Protein AF-A0A923S4C3-F1 (afdb_monomer)

Secondary structure (DSSP, 8-state):
-EEEEHHHHHHHHHHHTT-----SHHHHHTT--SS-HHHHSSHHHHHHHHHHHHHHHTS-TTTPPPP-EEE-TTHHHHHHHHHHHHHHH-HHHHHHHHHHHGGGGGGTT-HHHHHHHHHTT-S--SS----TTPPPPPPHHHHHHTTS----------PPPPP---PPPPPPPP-

Foldseek 3Di:
DDQDDFVLQVLLQCQLLVNHPDPALQSSNVSPPPDDCVPCVDPVNRVVSRVLSVVNVPDDNVPRDGGGHDHCLPVPVVLVVVLVVCVVVPVPVSVVSCLLVVVCVVVPNPVVSVVVCVVVVVDDDSDDDDDPPDDDPDPPVVVVVVPPDDDDDDDDDDDDDDDDDDDDDDDDDDD

Structure (mmCIF, N/CA/C/O backbone):
data_AF-A0A923S4C3-F1
#
_entry.id   AF-A0A923S4C3-F1
#
loop_
_atom_site.group_PDB
_atom_site.id
_atom_site.type_symbol
_atom_site.label_atom_id
_atom_site.label_alt_id
_atom_site.label_comp_id
_atom_site.label_asym_id
_atom_site.label_entity_id
_atom_site.label_seq_id
_atom_site.pdbx_PDB_ins_code
_atom_site.Cartn_x
_atom_site.Cartn_y
_atom_site.Cartn_z
_atom_site.occupancy
_atom_site.B_iso_or_equiv
_atom_site.auth_seq_id
_atom_site.auth_comp_id
_atom_site.auth_asym_id
_atom_site.auth_atom_id
_atom_site.pdbx_PDB_model_num
ATOM 1 N N . MET A 1 1 ? 3.299 -7.458 7.186 1.00 71.56 1 MET A N 1
ATOM 2 C CA . MET A 1 1 ? 3.916 -7.348 5.846 1.00 71.56 1 MET A CA 1
ATOM 3 C C . MET A 1 1 ? 3.452 -8.544 5.034 1.00 71.56 1 MET A C 1
ATOM 5 O O . MET A 1 1 ? 3.414 -9.629 5.599 1.00 71.56 1 MET A O 1
ATOM 9 N N . ILE A 1 2 ? 3.043 -8.334 3.784 1.00 78.25 2 ILE A N 1
ATOM 10 C CA . ILE A 1 2 ? 2.453 -9.350 2.903 1.00 78.25 2 ILE A CA 1
ATOM 11 C C . ILE A 1 2 ? 3.191 -9.420 1.556 1.00 78.25 2 ILE A C 1
ATOM 13 O O . ILE A 1 2 ? 3.798 -8.436 1.127 1.00 78.25 2 ILE A O 1
ATOM 17 N N . ALA A 1 3 ? 3.102 -10.563 0.872 1.00 75.81 3 ALA A N 1
ATOM 18 C CA . ALA A 1 3 ? 3.578 -10.746 -0.503 1.00 75.81 3 ALA A CA 1
ATOM 19 C C . ALA A 1 3 ? 2.570 -10.169 -1.520 1.00 75.81 3 ALA A C 1
ATOM 21 O O . ALA A 1 3 ? 1.991 -10.884 -2.331 1.00 75.81 3 ALA A O 1
ATOM 22 N N . GLY A 1 4 ? 2.293 -8.873 -1.397 1.00 72.88 4 GLY A N 1
ATOM 23 C CA . GLY A 1 4 ? 1.403 -8.127 -2.282 1.00 72.88 4 GLY A CA 1
ATOM 24 C C . GLY A 1 4 ? 2.041 -6.816 -2.716 1.00 72.88 4 GLY A C 1
ATOM 25 O O . GLY A 1 4 ?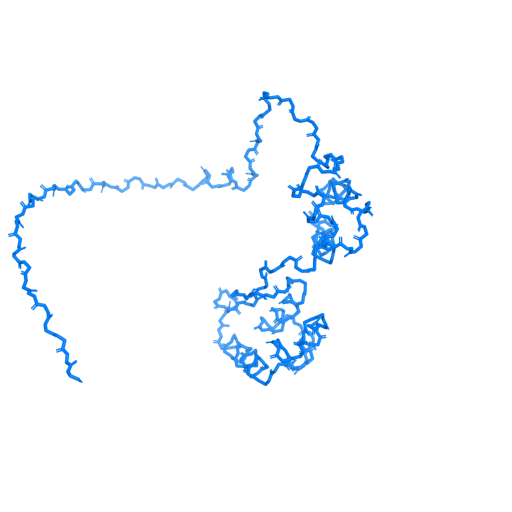 3.039 -6.377 -2.132 1.00 72.88 4 GLY A O 1
ATOM 26 N N . ASP A 1 5 ? 1.463 -6.195 -3.739 1.0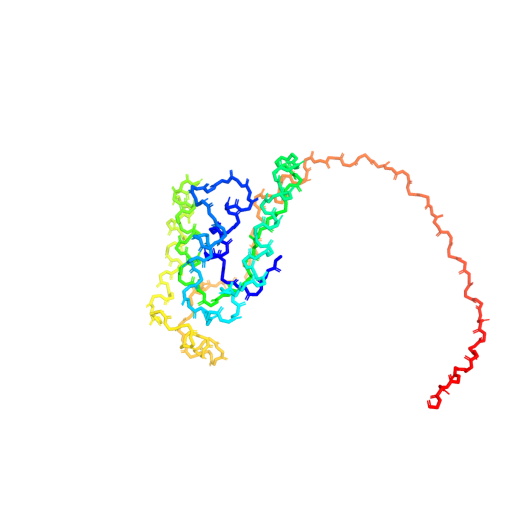0 72.25 5 ASP A N 1
ATOM 27 C CA . ASP A 1 5 ? 1.985 -4.957 -4.300 1.00 72.25 5 ASP A CA 1
ATOM 28 C C . ASP A 1 5 ? 1.888 -3.797 -3.308 1.00 72.25 5 ASP A C 1
ATOM 30 O O . ASP A 1 5 ? 0.873 -3.582 -2.647 1.00 72.25 5 ASP A O 1
ATOM 34 N N . ARG A 1 6 ? 2.974 -3.022 -3.206 1.00 72.94 6 ARG A N 1
ATOM 35 C CA . ARG A 1 6 ? 3.044 -1.843 -2.332 1.00 72.94 6 ARG A CA 1
ATOM 36 C C . ARG A 1 6 ? 1.983 -0.768 -2.630 1.00 72.94 6 ARG A C 1
ATOM 38 O O . ARG A 1 6 ? 1.444 -0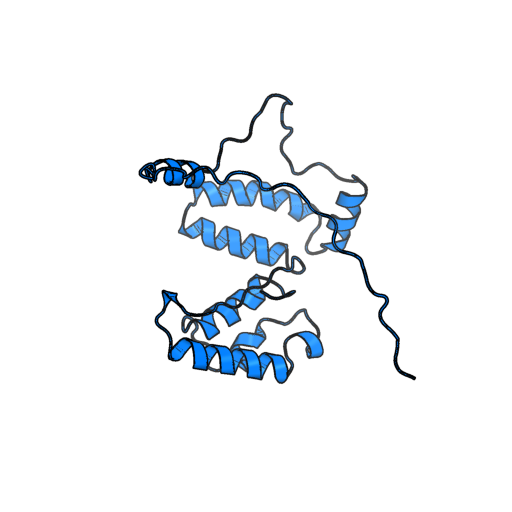.256 -1.652 1.00 72.94 6 ARG A O 1
ATOM 45 N N . PRO A 1 7 ? 1.728 -0.348 -3.892 1.00 72.81 7 PRO A N 1
ATOM 46 C CA . PRO A 1 7 ? 0.724 0.684 -4.165 1.00 72.81 7 PRO A CA 1
ATOM 47 C C . PRO A 1 7 ? -0.688 0.225 -3.806 1.00 72.81 7 PRO A C 1
ATOM 49 O O . PRO A 1 7 ? -1.422 1.020 -3.226 1.00 72.81 7 PRO A O 1
ATOM 52 N N . ASP A 1 8 ? -1.014 -1.044 -4.064 1.00 79.56 8 ASP A N 1
ATOM 53 C CA . ASP A 1 8 ? -2.292 -1.639 -3.677 1.00 79.56 8 ASP A CA 1
ATOM 54 C C . ASP A 1 8 ? -2.396 -1.596 -2.152 1.00 79.56 8 ASP A C 1
ATOM 56 O O . ASP A 1 8 ? -3.160 -0.785 -1.641 1.00 79.56 8 ASP A O 1
ATOM 60 N N . ALA A 1 9 ? -1.464 -2.269 -1.456 1.00 85.94 9 ALA A N 1
ATOM 61 C CA . ALA A 1 9 ? -1.378 -2.353 0.007 1.00 85.94 9 ALA A CA 1
ATOM 62 C C . ALA A 1 9 ? -1.375 -0.996 0.740 1.00 85.94 9 ALA A C 1
ATOM 64 O O . ALA A 1 9 ? -1.650 -0.937 1.940 1.00 85.94 9 ALA A O 1
ATOM 65 N N . LEU A 1 10 ? -0.997 0.099 0.067 1.00 85.19 10 LEU A N 1
ATOM 66 C CA . LEU A 1 10 ? -1.005 1.442 0.644 1.00 85.19 10 LEU A CA 1
ATOM 67 C C . LEU A 1 10 ? -2.431 1.935 0.907 1.00 85.19 10 LEU A C 1
ATOM 69 O O . LEU A 1 10 ? -2.636 2.657 1.888 1.00 85.19 10 LEU A O 1
ATOM 73 N N . ARG A 1 11 ? -3.399 1.571 0.060 1.00 88.50 11 ARG A N 1
ATOM 74 C CA . ARG A 1 11 ? -4.801 1.954 0.246 1.00 88.50 11 ARG A CA 1
ATOM 75 C C . ARG A 1 11 ? -5.382 1.268 1.478 1.00 88.50 11 ARG A C 1
ATOM 77 O O . ARG A 1 11 ? -5.908 1.954 2.355 1.00 88.50 11 ARG A O 1
ATOM 84 N N . GLU A 1 12 ? -5.162 -0.035 1.635 1.00 89.44 12 GLU A N 1
ATOM 85 C CA . GLU A 1 12 ? -5.580 -0.777 2.828 1.00 89.44 12 GLU A CA 1
ATOM 86 C C . GLU A 1 12 ? -4.815 -0.303 4.055 1.00 89.44 12 GLU A C 1
ATOM 88 O O . GLU A 1 12 ? -5.406 -0.171 5.121 1.00 89.44 12 GLU A O 1
ATOM 93 N N . ASN A 1 13 ? -3.528 0.043 3.927 1.00 91.56 13 ASN A N 1
ATOM 94 C CA . ASN A 1 13 ? -2.780 0.629 5.037 1.00 91.56 13 ASN A CA 1
ATOM 95 C C . ASN A 1 13 ? -3.430 1.919 5.544 1.00 91.56 13 ASN A C 1
ATOM 97 O O . ASN A 1 13 ? -3.541 2.136 6.748 1.00 91.56 13 ASN A O 1
ATOM 101 N N . ARG A 1 14 ? -3.862 2.800 4.634 1.00 91.50 14 ARG A N 1
ATOM 102 C CA . ARG A 1 14 ? -4.576 4.024 5.015 1.00 91.50 14 ARG A CA 1
ATOM 103 C C . ARG A 1 14 ? -5.910 3.690 5.665 1.00 91.50 14 ARG A C 1
ATOM 105 O O . ARG A 1 14 ? -6.224 4.294 6.688 1.00 91.50 14 ARG A O 1
ATOM 112 N N . TYR A 1 15 ? -6.641 2.718 5.127 1.00 93.56 15 TYR A N 1
ATOM 113 C CA . TYR A 1 15 ? -7.893 2.248 5.707 1.00 93.56 15 TYR A CA 1
ATOM 114 C C . TYR A 1 15 ? -7.690 1.731 7.140 1.00 93.56 15 TYR A C 1
ATOM 116 O O . TYR A 1 15 ? -8.249 2.306 8.070 1.00 93.56 15 TYR A O 1
ATOM 124 N N . VAL A 1 16 ? -6.808 0.754 7.380 1.00 94.81 16 VAL A N 1
ATOM 125 C CA . VAL A 1 16 ? -6.589 0.176 8.725 1.00 94.81 16 VAL A CA 1
ATOM 126 C C . VAL A 1 16 ? -5.997 1.169 9.730 1.00 94.81 16 VAL A C 1
ATOM 128 O O . VAL A 1 16 ? -6.117 0.966 10.935 1.00 94.81 16 VAL A O 1
ATOM 131 N N . LEU A 1 17 ? -5.360 2.251 9.272 1.00 94.94 17 LEU A N 1
ATOM 132 C CA . LEU A 1 17 ? -4.830 3.312 10.137 1.00 94.94 17 LEU A CA 1
ATOM 133 C C . LEU A 1 17 ? -5.831 4.450 10.411 1.00 94.94 17 LEU A C 1
ATOM 135 O O . LEU A 1 17 ? -5.481 5.376 11.152 1.00 94.94 17 LEU A O 1
ATOM 139 N N . HIS A 1 18 ? -7.053 4.375 9.868 1.00 93.25 18 HIS A N 1
ATOM 140 C CA . HIS A 1 18 ? -8.082 5.427 9.894 1.00 93.25 18 HIS A CA 1
ATOM 141 C C . HIS A 1 18 ? -7.619 6.733 9.230 1.00 93.25 18 HIS A C 1
ATOM 143 O O . HIS A 1 18 ? -7.724 7.821 9.794 1.00 93.25 18 HIS A O 1
ATOM 149 N N . ARG A 1 19 ? -7.024 6.603 8.042 1.00 92.31 19 ARG A N 1
ATOM 150 C CA . ARG A 1 19 ? -6.514 7.697 7.199 1.00 92.31 19 ARG A CA 1
ATOM 151 C C . ARG A 1 19 ? -7.004 7.591 5.747 1.00 92.31 19 ARG A C 1
ATOM 153 O O . ARG A 1 19 ? -6.357 8.135 4.854 1.00 92.31 19 ARG A O 1
ATOM 160 N N . SER A 1 20 ? -8.069 6.828 5.510 1.00 90.19 20 SER A N 1
ATOM 161 C CA . SER A 1 20 ? -8.748 6.710 4.215 1.00 90.19 20 SER A CA 1
ATOM 162 C C . SER A 1 20 ? -10.196 7.174 4.351 1.00 90.19 20 SER A C 1
ATOM 164 O O . SER A 1 20 ? -10.749 7.109 5.448 1.00 90.19 20 SER A O 1
ATOM 166 N N . ASP A 1 21 ? -10.790 7.582 3.231 1.00 89.69 21 ASP A N 1
ATOM 167 C CA . ASP A 1 21 ? -12.226 7.853 3.098 1.00 89.69 21 ASP A CA 1
ATOM 168 C C . ASP A 1 21 ? -13.023 6.585 2.716 1.00 89.69 21 ASP A C 1
ATOM 170 O O . ASP A 1 21 ? -14.249 6.626 2.618 1.00 89.69 21 ASP A O 1
ATOM 174 N N . ASP A 1 22 ? -12.334 5.457 2.493 1.00 90.31 22 ASP A N 1
ATOM 175 C CA . ASP A 1 22 ? -12.958 4.155 2.225 1.00 90.31 22 ASP A CA 1
ATOM 176 C C . ASP A 1 22 ? -13.826 3.713 3.415 1.00 90.31 22 ASP A C 1
ATOM 178 O O . ASP A 1 22 ? -13.400 3.769 4.573 1.00 90.31 22 ASP A O 1
ATOM 182 N N . ARG A 1 23 ? -15.040 3.231 3.131 1.00 89.31 23 ARG A N 1
ATOM 183 C CA . ARG A 1 23 ? -16.055 2.918 4.152 1.00 89.31 23 ARG A CA 1
ATOM 184 C C . ARG A 1 23 ? -16.081 1.453 4.575 1.00 89.31 23 ARG A C 1
ATOM 186 O O . ARG A 1 23 ? -16.793 1.112 5.513 1.00 89.31 23 ARG A O 1
ATOM 193 N N . SER A 1 24 ? -15.356 0.584 3.876 1.00 90.69 24 SER A N 1
ATOM 194 C CA . SER A 1 24 ? -15.310 -0.856 4.153 1.00 90.69 24 SER A CA 1
ATOM 195 C C . SER A 1 24 ? -14.001 -1.481 3.681 1.00 90.69 24 SER A C 1
ATOM 197 O O . SER A 1 24 ? -13.354 -0.957 2.765 1.00 90.69 24 SER A O 1
ATOM 199 N N . ALA A 1 25 ? -13.652 -2.643 4.243 1.00 88.81 25 ALA A N 1
ATOM 200 C CA . ALA A 1 25 ? -12.545 -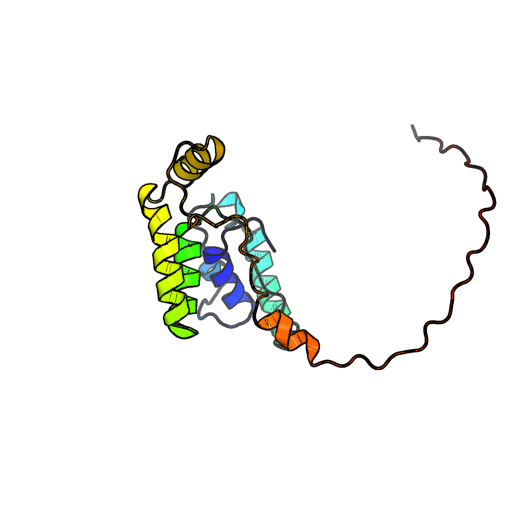3.449 3.742 1.00 88.81 25 ALA A CA 1
ATOM 201 C C . ALA A 1 25 ? -12.701 -3.820 2.253 1.00 88.81 25 ALA A C 1
ATOM 203 O O . ALA A 1 25 ? -11.700 -3.869 1.542 1.00 88.81 25 ALA A O 1
ATOM 204 N N . ASP A 1 26 ? -13.926 -4.027 1.753 1.00 88.56 26 ASP A N 1
ATOM 205 C CA . ASP A 1 26 ? -14.182 -4.308 0.331 1.00 88.56 26 ASP A CA 1
ATOM 206 C C . ASP A 1 26 ? -13.814 -3.122 -0.581 1.00 88.56 26 ASP A C 1
ATOM 208 O O . ASP A 1 26 ? -13.189 -3.318 -1.627 1.00 88.56 26 ASP A O 1
ATOM 212 N N . GLU A 1 27 ? -14.165 -1.890 -0.185 1.00 88.75 27 GLU A N 1
ATOM 213 C CA . GLU A 1 27 ? -13.781 -0.671 -0.916 1.00 88.75 27 GLU A CA 1
ATOM 214 C C . GLU A 1 27 ? -12.257 -0.464 -0.885 1.00 88.75 27 GLU A C 1
ATOM 216 O O . GLU A 1 27 ? -11.660 -0.134 -1.913 1.00 88.75 27 GLU A O 1
ATOM 221 N N . ALA A 1 28 ? -11.618 -0.719 0.262 1.00 87.69 28 ALA A N 1
ATOM 222 C CA . ALA A 1 28 ? -10.168 -0.616 0.407 1.00 87.69 28 ALA A CA 1
ATOM 223 C C . ALA A 1 28 ? -9.430 -1.646 -0.471 1.00 87.69 28 ALA A C 1
ATOM 225 O O . ALA A 1 28 ? -8.543 -1.266 -1.233 1.00 87.69 28 ALA A O 1
ATOM 226 N N . LEU A 1 29 ? -9.865 -2.915 -0.443 1.00 87.44 29 LEU A N 1
ATOM 227 C CA . LEU A 1 29 ? -9.289 -4.032 -1.209 1.00 87.44 29 LEU A CA 1
ATOM 228 C C . LEU A 1 29 ? -9.564 -3.969 -2.716 1.00 87.44 29 LEU A C 1
ATOM 230 O O . LEU A 1 29 ? -8.998 -4.751 -3.486 1.00 87.44 29 LEU A O 1
ATOM 234 N N . ALA A 1 30 ? -10.405 -3.041 -3.179 1.00 84.75 30 ALA A N 1
ATOM 235 C CA . ALA A 1 30 ? -10.672 -2.846 -4.602 1.00 84.75 30 ALA A CA 1
ATOM 236 C C . ALA A 1 30 ? -9.420 -2.429 -5.403 1.00 84.75 30 ALA A C 1
ATOM 238 O O . ALA A 1 30 ? -9.437 -2.519 -6.634 1.00 84.75 30 ALA A O 1
ATOM 239 N N . GLY A 1 31 ? -8.350 -1.991 -4.723 1.00 77.88 31 GLY A N 1
ATOM 240 C CA . GLY A 1 31 ? -7.044 -1.706 -5.325 1.00 77.88 31 GLY A CA 1
ATOM 241 C C . GLY A 1 31 ? -6.327 -2.947 -5.867 1.00 77.88 31 GLY A C 1
ATOM 242 O O . GLY A 1 31 ? -5.662 -2.852 -6.893 1.00 77.88 31 GLY A O 1
ATOM 243 N N . PHE A 1 32 ? -6.538 -4.124 -5.266 1.00 75.56 32 PHE A N 1
ATOM 244 C CA . PHE A 1 32 ? -5.957 -5.394 -5.721 1.00 75.56 32 PHE A CA 1
ATOM 245 C C . PHE A 1 32 ? -6.653 -5.906 -6.997 1.00 75.56 32 PHE A C 1
ATOM 247 O O . PHE A 1 32 ? -7.469 -6.830 -6.961 1.00 75.56 32 PHE A O 1
ATOM 254 N N . GLN A 1 33 ? -6.355 -5.292 -8.143 1.00 75.31 33 GLN A N 1
ATOM 255 C CA . GLN A 1 33 ? -6.959 -5.648 -9.437 1.00 75.31 33 GLN A CA 1
ATOM 256 C C . GLN A 1 33 ? -6.132 -6.651 -10.243 1.00 75.31 33 GLN A C 1
ATOM 258 O O . GLN A 1 33 ? -6.688 -7.420 -11.023 1.00 75.31 33 GLN A O 1
ATOM 263 N N . ARG A 1 34 ? -4.805 -6.649 -10.070 1.00 70.62 34 ARG A N 1
ATOM 264 C CA . ARG A 1 34 ? -3.889 -7.486 -10.864 1.00 70.62 34 ARG A CA 1
ATOM 265 C C . ARG A 1 34 ? -3.800 -8.917 -10.368 1.00 70.62 34 ARG A C 1
ATOM 267 O O . ARG A 1 34 ? -3.561 -9.835 -11.147 1.00 70.62 34 ARG A O 1
ATOM 274 N N . PHE A 1 35 ? -3.957 -9.100 -9.065 1.00 72.25 35 PHE A N 1
ATOM 275 C CA . PHE A 1 35 ? -3.923 -10.421 -8.476 1.00 72.25 35 PHE A CA 1
ATOM 276 C C . PHE A 1 35 ? -5.274 -11.110 -8.648 1.00 72.25 35 PHE A C 1
ATOM 278 O O . PHE A 1 35 ? -6.315 -10.460 -8.518 1.00 72.25 35 PHE A O 1
ATOM 285 N N . PRO A 1 36 ? -5.283 -12.430 -8.887 1.00 72.75 36 PRO A N 1
ATOM 286 C CA . PRO A 1 36 ? -6.519 -13.186 -8.880 1.00 72.75 36 PRO A CA 1
ATOM 287 C C . PRO A 1 36 ? -7.293 -12.953 -7.583 1.00 72.75 36 PRO A C 1
ATOM 289 O O . PRO A 1 36 ? -6.718 -12.931 -6.490 1.00 72.75 36 PRO A O 1
ATOM 292 N N . THR A 1 37 ? -8.613 -12.833 -7.700 1.00 74.56 37 THR A N 1
ATOM 293 C CA . THR A 1 37 ? -9.505 -12.501 -6.582 1.00 74.56 37 THR A CA 1
ATOM 294 C C . THR A 1 37 ? -9.348 -13.479 -5.415 1.00 74.56 37 THR A C 1
ATOM 296 O O . THR A 1 37 ? -9.397 -13.072 -4.259 1.00 74.56 37 THR A O 1
ATOM 299 N N . TRP A 1 38 ? -9.064 -14.754 -5.711 1.00 76.25 38 TRP A N 1
ATOM 300 C CA . TRP A 1 38 ? -8.847 -15.799 -4.710 1.00 76.25 38 TRP A CA 1
ATOM 301 C C . TRP A 1 38 ? -7.665 -15.524 -3.770 1.00 76.25 38 TRP A C 1
ATOM 303 O O . TRP A 1 38 ? -7.667 -16.027 -2.649 1.00 76.25 38 TRP A O 1
ATOM 313 N N . MET A 1 39 ? -6.678 -14.724 -4.183 1.00 78.69 39 MET A N 1
ATOM 314 C CA . MET A 1 39 ? -5.471 -14.497 -3.389 1.00 78.69 39 MET A CA 1
ATOM 315 C C . MET A 1 39 ? -5.641 -13.372 -2.364 1.00 78.69 39 MET A C 1
ATOM 317 O O . MET A 1 39 ? -5.432 -13.602 -1.176 1.00 78.69 39 MET A O 1
ATOM 321 N N . TRP A 1 40 ? -6.047 -12.176 -2.803 1.00 81.44 40 TRP A N 1
ATOM 322 C CA . TRP A 1 40 ? -6.105 -10.989 -1.931 1.00 81.44 40 TRP A CA 1
ATOM 323 C C . TRP A 1 40 ? -7.511 -10.430 -1.712 1.00 81.44 40 TRP A C 1
ATOM 325 O O . TRP A 1 40 ? -7.749 -9.764 -0.712 1.00 81.44 40 TRP A O 1
ATOM 335 N N . ARG A 1 41 ? -8.468 -10.733 -2.591 1.00 83.81 41 ARG A N 1
ATOM 336 C CA . ARG A 1 41 ? -9.862 -10.265 -2.494 1.00 83.81 41 ARG A CA 1
ATOM 337 C C . ARG A 1 41 ? -10.807 -11.403 -2.119 1.00 83.81 41 ARG A C 1
ATOM 339 O O . ARG A 1 41 ? -11.895 -11.542 -2.673 1.00 83.81 41 ARG A O 1
ATOM 346 N N . ASN A 1 42 ? -10.362 -12.247 -1.195 1.00 87.19 42 ASN A N 1
ATOM 347 C CA . ASN A 1 42 ? -11.181 -13.300 -0.613 1.00 87.19 42 ASN A CA 1
ATOM 348 C C . ASN A 1 42 ? -11.766 -12.844 0.732 1.00 87.19 42 ASN A C 1
ATOM 350 O O . ASN A 1 42 ? -11.324 -11.858 1.326 1.00 87.19 42 ASN A O 1
ATOM 354 N N . THR A 1 43 ? -12.758 -13.588 1.220 1.00 88.62 43 THR A N 1
ATOM 355 C CA . THR A 1 43 ? -13.442 -13.273 2.479 1.00 88.62 43 THR A CA 1
ATOM 356 C C . THR A 1 43 ? -12.493 -13.290 3.672 1.00 88.62 43 THR A C 1
ATOM 358 O O . THR A 1 43 ? -12.614 -12.438 4.536 1.00 88.62 43 THR A O 1
ATOM 361 N N . VAL A 1 44 ? -11.497 -14.181 3.696 1.00 90.81 44 VAL A N 1
ATOM 362 C CA . VAL A 1 44 ? -10.530 -14.276 4.802 1.00 90.81 44 VAL A CA 1
ATOM 363 C C . VAL A 1 44 ? -9.688 -13.004 4.916 1.00 90.81 44 VAL A C 1
ATOM 365 O O . VAL A 1 44 ? -9.511 -12.479 6.012 1.00 90.81 44 VAL A O 1
ATOM 368 N N . VAL A 1 45 ? -9.181 -12.486 3.794 1.00 90.50 45 VAL A N 1
ATOM 369 C CA . VAL A 1 45 ? -8.385 -11.251 3.772 1.00 90.50 45 VAL A CA 1
ATOM 370 C C . VAL A 1 45 ? -9.257 -10.043 4.089 1.00 90.50 45 VAL A C 1
ATOM 372 O O . VAL A 1 45 ? -8.842 -9.204 4.884 1.00 90.50 45 VAL A O 1
ATOM 375 N N . ARG A 1 46 ? -10.472 -9.974 3.533 1.00 92.50 46 ARG A N 1
ATOM 376 C CA . ARG A 1 46 ? -11.446 -8.930 3.874 1.00 92.50 46 ARG A CA 1
ATOM 377 C C . ARG A 1 46 ? -11.722 -8.900 5.376 1.00 92.50 46 ARG A C 1
ATOM 379 O O . ARG A 1 46 ? -11.551 -7.859 6.000 1.00 92.50 46 ARG A O 1
ATOM 386 N N . ASP A 1 47 ? -12.081 -10.041 5.954 1.00 93.19 47 ASP A N 1
ATOM 387 C CA . ASP A 1 47 ? -12.434 -10.149 7.371 1.00 93.19 47 ASP A CA 1
ATOM 388 C C . ASP A 1 47 ? -11.219 -9.837 8.264 1.00 93.19 47 ASP A C 1
ATOM 390 O O . ASP A 1 47 ? -11.353 -9.201 9.309 1.00 93.19 47 ASP A O 1
ATOM 394 N N . PHE A 1 48 ? -10.008 -10.208 7.832 1.00 94.12 48 PHE A N 1
ATOM 395 C CA . PHE A 1 48 ? -8.768 -9.828 8.509 1.00 94.12 48 PHE A CA 1
ATOM 396 C C . PHE A 1 48 ? -8.516 -8.313 8.482 1.00 94.12 48 PHE A C 1
ATOM 398 O O . PHE A 1 48 ? -8.128 -7.742 9.503 1.00 94.12 48 PHE A O 1
ATOM 405 N N . VAL A 1 49 ? -8.716 -7.657 7.334 1.00 93.94 49 VAL A N 1
ATOM 406 C CA . VAL A 1 49 ? -8.544 -6.202 7.184 1.00 93.94 49 VAL A CA 1
ATOM 407 C C . VAL A 1 49 ? -9.571 -5.446 8.027 1.00 93.94 49 VAL A C 1
ATOM 409 O O . VAL A 1 49 ? -9.197 -4.495 8.714 1.00 93.94 49 VAL A O 1
ATOM 412 N N . GLU A 1 50 ? -10.823 -5.903 8.042 1.00 95.25 50 GLU A N 1
ATOM 413 C CA . GLU A 1 50 ? -11.890 -5.331 8.869 1.00 95.25 50 GLU A CA 1
ATOM 414 C C . GLU A 1 50 ? -11.561 -5.469 10.363 1.00 95.25 50 GLU A C 1
ATOM 416 O O . GLU A 1 50 ? -11.520 -4.486 11.104 1.00 95.25 50 GLU A O 1
ATOM 421 N N . TRP A 1 51 ? -11.182 -6.673 10.801 1.00 95.94 51 TRP A N 1
ATOM 422 C CA . TRP A 1 51 ? -10.742 -6.906 12.177 1.00 95.94 51 TRP A CA 1
ATOM 423 C C . TRP A 1 51 ? -9.538 -6.031 12.564 1.00 95.94 51 TRP A C 1
ATOM 425 O O . TRP A 1 51 ? -9.461 -5.521 13.686 1.00 95.94 51 TRP A O 1
ATOM 435 N N . LEU A 1 52 ? -8.584 -5.836 11.648 1.00 95.69 52 LEU A N 1
ATOM 436 C CA . LEU A 1 52 ? -7.404 -5.009 11.894 1.00 95.69 52 LEU A CA 1
ATOM 437 C C . LEU A 1 52 ? -7.773 -3.528 12.047 1.00 95.69 52 LEU A C 1
ATOM 439 O O . LEU A 1 52 ? -7.213 -2.851 12.915 1.00 95.69 52 LEU A O 1
ATOM 443 N N . HIS A 1 53 ? -8.725 -3.043 11.248 1.00 95.56 53 HIS A N 1
ATOM 444 C CA . HIS A 1 53 ? -9.289 -1.701 11.363 1.00 95.56 53 HIS A CA 1
ATOM 445 C C . HIS A 1 53 ? -9.950 -1.498 12.736 1.00 95.56 53 HIS A C 1
ATOM 447 O O . HIS A 1 53 ? -9.584 -0.584 13.476 1.00 95.56 53 HIS A O 1
ATOM 453 N N . GLU A 1 54 ? -10.836 -2.407 13.152 1.00 96.06 54 GLU A N 1
ATOM 454 C CA . GLU A 1 54 ? -11.493 -2.341 14.466 1.00 96.06 54 GLU A CA 1
ATOM 455 C C . GLU A 1 54 ? -10.509 -2.424 15.640 1.00 96.06 54 GLU A C 1
ATOM 457 O O . GLU A 1 54 ? -10.658 -1.733 16.654 1.00 96.06 54 GLU A O 1
ATOM 462 N N . ARG A 1 55 ? -9.479 -3.269 15.520 1.00 95.88 55 ARG A N 1
ATOM 463 C CA . ARG A 1 55 ? -8.415 -3.382 16.521 1.00 95.88 55 ARG A CA 1
ATOM 464 C C . ARG A 1 55 ? -7.648 -2.069 16.658 1.00 95.88 55 ARG A C 1
ATOM 466 O O . ARG A 1 55 ? -7.403 -1.623 17.779 1.00 95.88 55 ARG A O 1
ATOM 473 N N . ASN A 1 56 ? -7.261 -1.458 15.541 1.00 96.19 56 ASN A N 1
ATOM 474 C CA . ASN A 1 56 ? -6.498 -0.211 15.528 1.00 96.19 56 ASN A CA 1
ATOM 475 C C . ASN A 1 56 ? -7.300 0.985 16.054 1.00 96.19 56 ASN A C 1
ATOM 477 O O . ASN A 1 56 ? -6.702 1.899 16.630 1.00 96.19 56 ASN A O 1
ATOM 481 N N . ALA A 1 57 ? -8.631 0.961 15.934 1.00 95.19 57 ALA A N 1
ATOM 482 C CA . ALA A 1 57 ? -9.508 1.987 16.499 1.00 95.19 57 ALA A CA 1
ATOM 483 C C . ALA A 1 57 ? -9.365 2.105 18.026 1.00 95.19 57 ALA A C 1
ATOM 485 O O . ALA A 1 57 ? -9.517 3.189 18.587 1.00 95.19 57 ALA A O 1
ATOM 486 N N . ARG A 1 58 ? -9.026 0.997 18.697 1.00 96.06 58 ARG A N 1
ATOM 487 C CA . ARG A 1 58 ? -8.865 0.912 20.158 1.00 96.06 58 ARG A CA 1
ATOM 488 C C . ARG A 1 58 ? -7.458 1.279 20.636 1.00 96.06 58 ARG A C 1
ATOM 490 O O . ARG A 1 58 ? -7.224 1.321 21.839 1.00 96.06 58 ARG A O 1
ATOM 497 N N . LEU A 1 59 ? -6.524 1.518 19.713 1.00 95.06 59 LEU A N 1
ATOM 498 C CA . LEU A 1 59 ? -5.122 1.799 20.012 1.00 95.06 59 LEU A CA 1
ATOM 499 C C . LEU A 1 59 ? -4.768 3.264 19.718 1.00 95.06 59 LEU A C 1
ATOM 501 O O . LEU A 1 59 ? -5.269 3.855 18.745 1.00 95.06 59 LEU A O 1
ATOM 505 N N . PRO A 1 60 ? -3.855 3.862 20.506 1.00 94.12 60 PRO A N 1
ATOM 506 C CA . PRO A 1 60 ? -3.296 5.163 20.177 1.00 94.12 60 PRO A CA 1
ATOM 507 C C . PRO A 1 60 ? -2.532 5.088 18.848 1.00 94.12 60 PRO A C 1
ATOM 509 O O . PRO A 1 60 ? -1.968 4.057 18.484 1.00 94.12 60 PRO A O 1
ATOM 512 N N . ALA A 1 61 ? -2.485 6.202 18.113 1.00 91.44 61 ALA A N 1
ATOM 513 C CA . ALA A 1 61 ? -2.022 6.227 16.721 1.00 91.44 61 ALA A CA 1
ATOM 514 C C . ALA A 1 61 ? -0.612 5.649 16.485 1.00 91.44 61 ALA A C 1
ATOM 516 O O . ALA A 1 61 ? -0.338 5.161 15.392 1.00 91.44 61 ALA A O 1
ATOM 517 N N . HIS A 1 62 ? 0.272 5.702 17.484 1.00 92.25 62 HIS A N 1
ATOM 518 C CA . HIS A 1 62 ? 1.651 5.216 17.393 1.00 92.25 62 HIS A CA 1
ATOM 519 C C . HIS A 1 62 ? 1.801 3.704 17.645 1.00 92.25 62 HIS A C 1
ATOM 521 O O . HIS A 1 62 ? 2.850 3.148 17.337 1.00 92.25 62 HIS A O 1
ATOM 527 N N . GLU A 1 63 ? 0.764 3.039 18.160 1.00 92.62 63 GLU A N 1
ATOM 528 C CA . GLU A 1 63 ? 0.739 1.589 18.410 1.00 92.62 63 GLU A CA 1
ATOM 529 C C . GLU A 1 63 ? -0.064 0.819 17.351 1.00 92.62 63 GLU A C 1
ATOM 531 O O . GLU A 1 63 ? -0.110 -0.413 17.362 1.00 92.62 63 GLU A O 1
ATOM 536 N N . ARG A 1 64 ? -0.710 1.535 16.423 1.00 95.00 64 ARG A N 1
ATOM 537 C CA . ARG A 1 64 ? -1.530 0.928 15.371 1.00 95.00 64 ARG A CA 1
ATOM 538 C C . ARG A 1 64 ? -0.677 0.093 14.423 1.00 95.00 64 ARG A C 1
ATOM 540 O O . ARG A 1 64 ? 0.388 0.512 13.969 1.00 95.00 64 ARG A O 1
ATOM 547 N N . CYS A 1 65 ? -1.184 -1.084 14.083 1.00 94.38 65 CYS A N 1
ATOM 548 C CA . CYS A 1 65 ? -0.534 -1.994 13.155 1.00 94.38 65 CYS A CA 1
ATOM 549 C C . CYS A 1 65 ? -0.846 -1.587 11.708 1.00 94.38 65 CYS A C 1
ATOM 551 O O . CYS A 1 65 ? -2.006 -1.400 11.350 1.00 94.38 65 CYS A O 1
ATOM 553 N N . GLY A 1 66 ? 0.188 -1.445 10.878 1.00 91.88 66 GLY A N 1
ATOM 554 C CA . GLY A 1 66 ? 0.032 -1.120 9.460 1.00 91.88 66 GLY A CA 1
ATOM 555 C C . GLY A 1 66 ? 0.019 -2.353 8.555 1.00 91.88 66 GLY A C 1
ATOM 556 O O . GLY A 1 66 ? 0.575 -3.405 8.885 1.00 91.88 66 GLY A O 1
ATOM 557 N N . PHE A 1 67 ? -0.565 -2.187 7.375 1.00 90.50 67 PHE A N 1
ATOM 558 C CA . PHE A 1 67 ? -0.595 -3.175 6.304 1.00 90.50 67 PHE A CA 1
ATOM 559 C C . PHE A 1 67 ? 0.424 -2.780 5.229 1.00 90.50 67 PHE A C 1
ATOM 561 O O . PHE A 1 67 ? 0.446 -1.643 4.779 1.00 90.50 67 PHE A O 1
ATOM 568 N N . TYR A 1 68 ? 1.329 -3.680 4.842 1.00 86.56 68 TYR A N 1
ATOM 569 C CA . TYR A 1 68 ? 2.436 -3.323 3.943 1.00 86.56 68 TYR A CA 1
ATOM 570 C C . TYR A 1 68 ? 2.717 -4.437 2.945 1.00 86.56 68 TYR A C 1
ATOM 572 O O . TYR A 1 68 ? 3.002 -5.563 3.359 1.00 86.56 68 TYR A O 1
ATOM 580 N N . GLY A 1 69 ? 2.687 -4.093 1.659 1.00 83.25 69 GLY A N 1
ATOM 581 C CA . GLY A 1 69 ? 3.103 -4.944 0.549 1.00 83.25 69 GLY A CA 1
ATOM 582 C C . GLY A 1 69 ? 4.614 -4.908 0.324 1.00 83.25 69 GLY A C 1
ATOM 583 O O . GLY A 1 69 ? 5.229 -3.840 0.387 1.00 83.25 69 GLY A O 1
ATOM 584 N N . MET A 1 70 ? 5.212 -6.077 0.095 1.00 80.19 70 MET A N 1
ATOM 585 C CA . MET A 1 70 ? 6.642 -6.247 -0.190 1.00 80.19 70 MET A CA 1
ATOM 586 C C . MET A 1 70 ? 6.933 -6.493 -1.680 1.00 80.19 70 MET A C 1
ATOM 588 O O . MET A 1 70 ? 8.084 -6.355 -2.093 1.00 80.19 70 MET A O 1
ATOM 592 N N . ASP A 1 71 ? 5.929 -6.842 -2.484 1.00 69.88 71 ASP A N 1
ATOM 593 C CA . ASP A 1 71 ? 6.157 -7.333 -3.842 1.00 69.88 71 ASP A CA 1
ATOM 594 C C . ASP A 1 71 ? 6.464 -6.214 -4.859 1.00 69.88 71 ASP A C 1
ATOM 596 O O . ASP A 1 71 ? 6.112 -5.042 -4.672 1.00 69.88 71 ASP A O 1
ATOM 600 N N . LEU A 1 72 ? 7.180 -6.594 -5.922 1.00 61.59 72 LEU A N 1
ATOM 601 C CA . LEU A 1 72 ? 7.621 -5.769 -7.046 1.00 61.59 72 LEU A CA 1
ATOM 602 C C . LEU A 1 72 ? 6.813 -6.038 -8.325 1.00 61.59 72 LEU A C 1
ATOM 604 O O . LEU A 1 72 ? 7.177 -5.503 -9.379 1.00 61.59 72 LEU A O 1
ATOM 608 N N . TYR A 1 73 ? 5.714 -6.800 -8.260 1.00 61.72 73 TYR A N 1
ATOM 609 C CA . TYR A 1 73 ? 4.831 -7.000 -9.411 1.00 61.72 73 TYR A CA 1
ATOM 610 C C . TYR A 1 73 ? 4.309 -5.686 -9.976 1.00 61.72 73 TYR A C 1
ATOM 612 O O . TYR A 1 73 ? 4.093 -5.626 -11.173 1.00 61.72 73 TYR A O 1
ATOM 620 N N . SER A 1 74 ? 4.232 -4.597 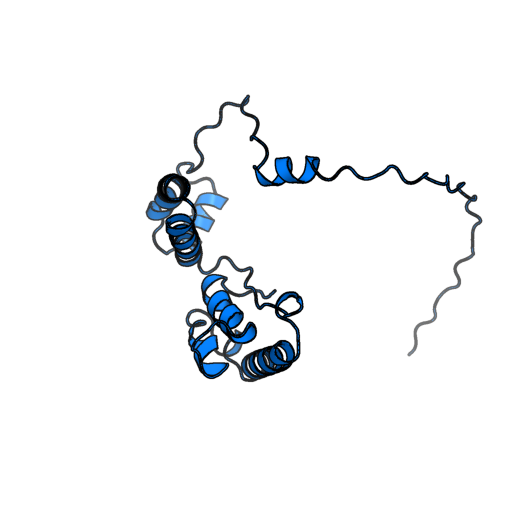-9.218 1.00 66.94 74 SER A N 1
ATOM 621 C CA . SER A 1 74 ? 3.910 -3.258 -9.729 1.00 66.94 74 SER A CA 1
ATOM 622 C C . SER A 1 74 ? 5.101 -2.296 -9.665 1.00 66.94 74 SER A C 1
ATOM 624 O O . SER A 1 74 ? 5.060 -1.293 -8.953 1.00 66.94 74 SER A O 1
ATOM 626 N N . MET A 1 75 ? 6.182 -2.579 -10.402 1.00 74.81 75 MET A N 1
ATOM 627 C CA . MET A 1 75 ? 7.405 -1.757 -10.427 1.00 74.81 75 MET A CA 1
ATOM 628 C C . MET A 1 75 ? 7.129 -0.318 -10.884 1.00 74.81 75 MET A C 1
ATOM 630 O O . MET A 1 75 ? 7.565 0.621 -10.221 1.00 74.81 75 MET A O 1
ATOM 634 N N . TYR A 1 76 ? 6.376 -0.125 -11.968 1.00 76.69 76 TYR A N 1
ATOM 635 C CA . TYR A 1 76 ? 6.092 1.214 -12.496 1.00 76.69 76 TYR A CA 1
ATOM 636 C C . TYR A 1 76 ? 5.186 2.021 -11.570 1.00 76.69 76 TYR A C 1
ATOM 638 O O . TYR A 1 76 ? 5.551 3.129 -11.184 1.00 76.69 76 TYR A O 1
ATOM 646 N N . ALA A 1 77 ? 4.074 1.447 -11.104 1.00 75.06 77 ALA A N 1
ATOM 647 C CA . ALA A 1 77 ? 3.215 2.112 -10.120 1.00 75.06 77 ALA A CA 1
ATOM 648 C C . ALA A 1 77 ? 3.956 2.376 -8.792 1.00 75.06 77 ALA A C 1
ATOM 650 O O . ALA A 1 77 ? 3.775 3.413 -8.157 1.00 75.06 77 ALA A O 1
ATOM 651 N N . SER A 1 78 ? 4.875 1.484 -8.404 1.00 77.25 78 SER A N 1
ATOM 652 C CA . SER A 1 78 ? 5.791 1.695 -7.281 1.00 77.25 78 SER A CA 1
ATOM 653 C C . SER A 1 78 ? 6.711 2.898 -7.485 1.00 77.25 78 SER A C 1
ATOM 655 O O . SER A 1 78 ? 6.875 3.694 -6.561 1.00 77.25 78 SER A O 1
ATOM 657 N N . MET A 1 79 ? 7.318 3.033 -8.668 1.00 83.06 79 MET A N 1
ATOM 658 C CA . MET A 1 79 ? 8.148 4.187 -9.015 1.00 83.06 79 MET A CA 1
ATOM 659 C C . MET A 1 79 ? 7.323 5.472 -8.990 1.00 83.06 79 MET A C 1
ATOM 661 O O . MET A 1 79 ? 7.746 6.431 -8.351 1.00 83.06 79 MET A O 1
ATOM 665 N N . GLN A 1 80 ? 6.133 5.475 -9.600 1.00 83.38 80 GLN A N 1
ATOM 666 C CA . GLN A 1 80 ? 5.243 6.640 -9.604 1.00 83.38 80 GLN A CA 1
ATOM 667 C C . GLN A 1 80 ? 4.869 7.076 -8.185 1.00 83.38 80 GLN A C 1
ATOM 669 O O . GLN A 1 80 ? 5.049 8.239 -7.841 1.00 83.38 80 GLN A O 1
ATOM 674 N N . SER A 1 81 ? 4.494 6.138 -7.312 1.00 82.38 81 SER A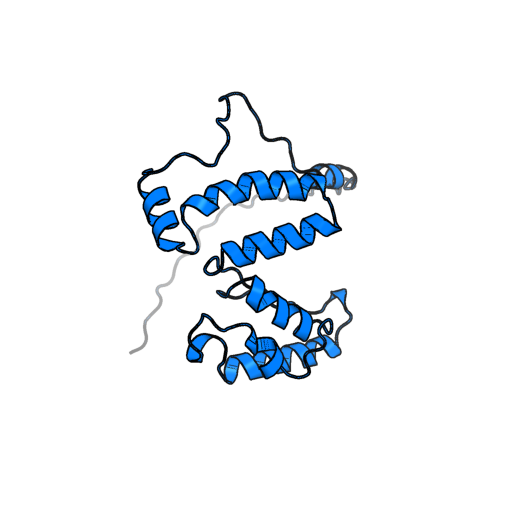 N 1
ATOM 675 C CA . SER A 1 81 ? 4.184 6.441 -5.908 1.00 82.38 81 SER A CA 1
ATOM 676 C C . SER A 1 81 ? 5.359 7.105 -5.166 1.00 82.38 81 SER A C 1
ATOM 678 O O . SER A 1 81 ? 5.169 8.039 -4.382 1.00 82.38 81 SER A O 1
ATOM 680 N N . VAL A 1 82 ? 6.597 6.670 -5.436 1.00 86.00 82 VAL A N 1
ATOM 681 C CA . VAL A 1 82 ? 7.803 7.303 -4.875 1.00 86.00 82 VAL A CA 1
ATOM 682 C C . VAL A 1 82 ? 8.037 8.690 -5.476 1.00 86.00 82 VAL A C 1
ATOM 684 O O . VAL A 1 82 ? 8.399 9.609 -4.741 1.00 86.00 82 VAL A O 1
ATOM 687 N N . LEU A 1 83 ? 7.839 8.863 -6.784 1.00 88.38 83 LEU A N 1
ATOM 68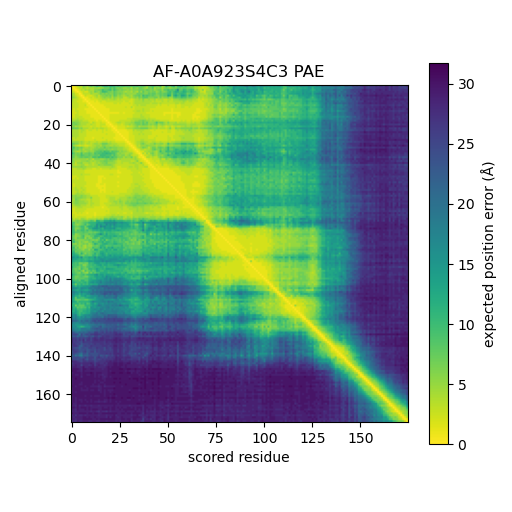8 C CA . LEU A 1 83 ? 7.992 10.155 -7.455 1.00 88.38 83 LEU A CA 1
ATOM 689 C C . LEU A 1 83 ? 6.989 11.186 -6.924 1.00 88.38 83 LEU A C 1
ATOM 691 O O . LEU A 1 83 ? 7.410 12.277 -6.554 1.00 88.38 83 LEU A O 1
ATOM 695 N N . GLU A 1 84 ? 5.715 10.819 -6.779 1.00 87.06 84 GLU A N 1
ATOM 696 C CA . GLU A 1 84 ? 4.670 11.677 -6.200 1.00 87.06 84 GLU A CA 1
ATOM 697 C C . GLU A 1 84 ? 4.988 12.099 -4.763 1.00 87.06 84 GLU A C 1
ATOM 699 O O . GLU A 1 84 ? 4.725 13.230 -4.351 1.00 87.06 84 GLU A O 1
ATOM 704 N N . TYR A 1 85 ? 5.553 11.188 -3.969 1.00 87.25 85 TYR A N 1
ATOM 705 C CA . TYR A 1 85 ? 6.024 11.524 -2.632 1.00 87.25 85 TYR A CA 1
ATOM 706 C C . TYR A 1 85 ? 7.181 12.531 -2.682 1.00 87.25 85 TYR A C 1
ATOM 708 O O . TYR A 1 85 ? 7.171 13.526 -1.955 1.00 87.25 85 TYR A O 1
ATOM 716 N N . LEU A 1 86 ? 8.168 12.302 -3.554 1.00 90.44 86 LEU A N 1
ATOM 717 C CA . LEU A 1 86 ? 9.318 13.194 -3.704 1.00 90.44 86 LEU A CA 1
ATOM 718 C C . LEU A 1 86 ? 8.937 14.563 -4.273 1.00 90.44 86 LEU A C 1
ATOM 720 O O . LEU A 1 86 ? 9.596 15.540 -3.932 1.00 90.44 86 LEU A O 1
ATOM 724 N N . ASP A 1 87 ? 7.888 14.661 -5.084 1.00 88.12 87 ASP A N 1
ATOM 725 C CA . ASP A 1 87 ? 7.386 15.948 -5.570 1.00 88.12 87 ASP A CA 1
ATOM 726 C C . ASP A 1 87 ? 6.910 16.853 -4.434 1.00 88.12 87 ASP A C 1
ATOM 728 O O . ASP A 1 87 ? 7.103 18.067 -4.497 1.00 88.12 87 ASP A O 1
ATOM 732 N N . ARG A 1 88 ? 6.359 16.269 -3.364 1.00 88.69 88 ARG A N 1
ATOM 733 C CA . ARG A 1 88 ? 5.927 17.021 -2.179 1.00 88.69 88 ARG A CA 1
ATOM 734 C C . ARG A 1 88 ? 7.083 17.349 -1.236 1.00 88.69 88 ARG A C 1
ATOM 736 O O . ARG A 1 88 ? 7.180 18.469 -0.751 1.00 88.69 88 ARG A O 1
ATOM 743 N N . GLU A 1 89 ? 7.964 16.383 -0.983 1.00 89.00 89 GLU A N 1
ATOM 744 C CA . GLU A 1 89 ? 8.980 16.491 0.078 1.00 89.00 89 GLU A CA 1
ATOM 745 C C . GLU A 1 89 ? 10.340 17.018 -0.406 1.00 89.00 89 GLU A C 1
ATOM 747 O O . GLU A 1 89 ? 11.166 17.475 0.386 1.00 89.00 89 GLU A O 1
ATOM 752 N N . GLY A 1 90 ? 10.632 16.920 -1.704 1.00 89.25 90 GLY A N 1
ATOM 753 C CA . GLY A 1 90 ? 11.949 17.250 -2.237 1.00 89.25 90 GLY A CA 1
ATOM 754 C C . GLY A 1 90 ? 12.011 17.256 -3.763 1.00 89.25 90 GLY A C 1
ATOM 755 O O . GLY A 1 90 ? 12.558 16.311 -4.342 1.00 89.25 90 GLY A O 1
ATOM 756 N N . PRO A 1 91 ? 11.595 18.350 -4.426 1.00 86.06 91 PRO A N 1
ATOM 757 C CA . PRO A 1 91 ? 11.526 18.434 -5.889 1.00 86.06 91 PRO A CA 1
ATOM 758 C C . PRO A 1 91 ? 12.860 18.128 -6.585 1.00 86.06 91 PRO A C 1
ATOM 760 O O . PRO A 1 91 ? 12.916 17.409 -7.578 1.00 86.06 91 PRO A O 1
ATOM 763 N N . GLY A 1 92 ? 13.984 18.573 -6.008 1.00 86.50 92 GLY A N 1
ATOM 764 C CA . GLY A 1 92 ? 15.313 18.255 -6.543 1.00 86.50 92 GLY A CA 1
ATOM 765 C C . GLY A 1 92 ? 15.673 16.763 -6.461 1.00 86.50 92 GLY A C 1
ATOM 766 O O . GLY A 1 92 ? 16.459 16.266 -7.269 1.00 86.50 92 GLY A O 1
ATOM 767 N N . ALA A 1 93 ? 15.123 16.025 -5.492 1.00 85.25 93 ALA A N 1
ATOM 768 C CA . ALA A 1 93 ? 15.235 14.570 -5.442 1.00 85.25 93 ALA A CA 1
ATOM 769 C C . ALA A 1 93 ? 14.289 13.901 -6.448 1.00 85.25 93 ALA A C 1
ATOM 771 O O . ALA A 1 93 ? 14.709 12.929 -7.075 1.00 85.25 93 ALA A O 1
ATOM 772 N N . ALA A 1 94 ? 13.091 14.455 -6.660 1.00 87.94 94 ALA A N 1
ATOM 773 C CA . ALA A 1 94 ? 12.148 13.989 -7.674 1.00 87.94 94 ALA A CA 1
ATOM 774 C C . ALA A 1 94 ? 12.746 14.064 -9.089 1.00 87.94 94 ALA A C 1
ATOM 776 O O . ALA A 1 94 ? 12.721 13.067 -9.806 1.00 87.94 94 ALA A O 1
ATOM 777 N N . THR A 1 95 ? 13.395 15.176 -9.466 1.00 86.69 95 THR A N 1
ATOM 778 C CA . THR A 1 95 ? 14.071 15.313 -10.775 1.00 86.69 95 THR A CA 1
ATOM 779 C C . THR A 1 95 ? 15.121 14.225 -10.995 1.00 86.69 95 THR A C 1
ATOM 781 O O . THR A 1 95 ? 15.149 13.571 -12.037 1.00 86.69 95 THR A O 1
ATOM 784 N N . ARG A 1 96 ? 15.982 13.980 -9.997 1.00 85.94 96 ARG A N 1
ATOM 785 C CA . ARG A 1 96 ? 17.014 12.934 -10.094 1.00 85.94 96 ARG A CA 1
ATOM 786 C C . ARG A 1 96 ? 16.415 11.532 -10.128 1.00 85.94 96 ARG A C 1
ATOM 788 O O . ARG A 1 96 ? 16.966 10.659 -10.794 1.00 85.94 96 ARG A O 1
ATOM 795 N N . ALA A 1 97 ? 15.335 11.302 -9.385 1.00 87.00 97 ALA A N 1
ATOM 796 C CA . ALA A 1 97 ? 14.628 10.031 -9.393 1.00 87.00 97 ALA A CA 1
ATOM 797 C C . ALA A 1 97 ? 13.986 9.777 -10.764 1.00 87.00 97 ALA A C 1
ATOM 799 O O . ALA A 1 97 ? 14.198 8.699 -11.310 1.00 87.00 97 ALA A O 1
ATOM 800 N N . ARG A 1 98 ? 13.329 10.776 -11.369 1.00 86.94 98 ARG A N 1
ATOM 801 C CA . ARG A 1 98 ? 12.783 10.704 -12.736 1.00 86.94 98 ARG A CA 1
ATOM 802 C C . ARG A 1 98 ? 13.849 10.364 -13.768 1.00 86.94 98 ARG A C 1
ATOM 804 O O . ARG A 1 98 ? 13.666 9.415 -14.516 1.00 86.94 98 ARG A O 1
ATOM 811 N N . ALA A 1 99 ? 14.991 11.052 -13.740 1.00 85.00 99 ALA A N 1
ATOM 812 C CA . ALA A 1 99 ? 16.091 10.771 -14.666 1.00 85.00 99 ALA A CA 1
ATOM 813 C C . ALA A 1 99 ? 16.592 9.315 -14.581 1.00 85.00 99 ALA A C 1
ATOM 815 O O . ALA A 1 99 ? 16.988 8.735 -15.584 1.00 85.00 99 ALA A O 1
ATOM 816 N N . ARG A 1 100 ? 16.562 8.706 -13.388 1.00 82.50 100 ARG A N 1
ATOM 817 C CA . ARG A 1 100 ? 16.950 7.298 -13.193 1.00 82.50 100 ARG A CA 1
ATOM 818 C C . ARG A 1 100 ? 15.837 6.323 -13.562 1.00 82.50 100 ARG A C 1
ATOM 820 O O . ARG A 1 100 ? 16.125 5.275 -14.125 1.00 82.50 100 ARG A O 1
ATOM 827 N N . CYS A 1 101 ? 14.589 6.660 -13.239 1.00 81.50 101 CYS A N 1
ATOM 828 C CA . CYS A 1 101 ? 13.430 5.834 -13.573 1.00 81.50 101 CYS A CA 1
ATOM 829 C C . CYS A 1 101 ? 13.179 5.806 -15.090 1.00 81.50 101 CYS A C 1
ATOM 831 O O . CYS A 1 101 ? 12.789 4.767 -15.603 1.00 81.50 101 CYS A O 1
ATOM 833 N N . GLY A 1 102 ? 13.495 6.886 -15.815 1.00 79.50 102 GLY A N 1
ATOM 834 C CA . GLY A 1 102 ? 13.364 6.955 -17.276 1.00 79.50 102 GLY A CA 1
ATOM 835 C C . GLY A 1 102 ? 14.203 5.923 -18.037 1.00 79.50 102 GLY A C 1
ATOM 836 O O . GLY A 1 102 ? 13.873 5.571 -19.158 1.00 79.50 102 GLY A O 1
ATOM 837 N N . CYS A 1 103 ? 15.247 5.346 -17.431 1.00 78.00 103 CYS A N 1
ATOM 838 C CA . CYS A 1 103 ? 15.972 4.248 -18.076 1.00 78.00 103 CYS A CA 1
ATOM 839 C C . CYS A 1 103 ? 15.128 2.967 -18.212 1.00 78.00 103 CYS A C 1
ATOM 841 O O . CYS A 1 103 ? 15.319 2.193 -19.147 1.00 78.00 103 CYS A O 1
ATOM 843 N N . PHE A 1 104 ? 14.169 2.751 -17.307 1.00 73.88 104 PHE A N 1
ATOM 844 C CA . PHE A 1 104 ? 13.271 1.598 -17.372 1.00 73.88 104 PHE A CA 1
ATOM 845 C C . PHE A 1 104 ? 12.200 1.752 -18.457 1.00 73.88 104 PHE A C 1
ATOM 847 O O . PHE A 1 104 ? 11.658 0.757 -18.917 1.00 73.88 104 PHE A O 1
ATOM 854 N N . GLU A 1 105 ? 11.947 2.975 -18.926 1.00 68.19 105 GLU A N 1
ATOM 855 C CA . GLU A 1 105 ? 10.947 3.291 -19.954 1.00 68.19 105 GLU A CA 1
ATOM 856 C C . GLU A 1 105 ? 11.193 2.525 -21.266 1.00 68.19 105 GLU A C 1
ATOM 858 O O . GLU A 1 105 ? 10.249 2.182 -21.972 1.00 68.19 105 GLU A O 1
ATOM 863 N N . HIS A 1 106 ? 12.449 2.145 -21.535 1.00 66.69 106 HIS A N 1
ATOM 864 C CA . HIS A 1 106 ? 12.829 1.320 -22.683 1.00 66.69 106 HIS A CA 1
ATOM 865 C C . HIS A 1 106 ? 12.196 -0.082 -22.682 1.00 66.69 106 HIS A C 1
ATOM 867 O O . HIS A 1 106 ? 12.079 -0.701 -23.736 1.00 66.69 106 HIS A O 1
ATOM 873 N N . PHE A 1 107 ? 11.788 -0.585 -21.514 1.00 66.81 107 PHE A N 1
ATOM 874 C CA . PHE A 1 107 ? 11.193 -1.913 -21.354 1.00 66.81 107 PHE A CA 1
ATOM 875 C C . PHE A 1 107 ? 9.658 -1.875 -21.266 1.00 66.81 107 PHE A C 1
ATOM 877 O O . PHE A 1 107 ? 9.032 -2.930 -21.183 1.00 66.81 107 PHE A O 1
ATOM 884 N N . GLY A 1 108 ? 9.038 -0.683 -21.305 1.00 66.12 108 GLY A N 1
ATOM 885 C CA . GLY A 1 108 ? 7.586 -0.515 -21.154 1.00 66.12 108 GLY A CA 1
ATOM 886 C C . GLY A 1 108 ? 7.054 -1.145 -19.861 1.00 66.12 108 GLY A C 1
ATOM 887 O O . GLY A 1 108 ? 7.823 -1.452 -18.961 1.00 66.12 108 GLY A O 1
ATOM 888 N N . GLU A 1 109 ? 5.750 -1.402 -19.745 1.00 64.19 109 GLU A N 1
ATOM 889 C CA . GLU A 1 109 ? 5.184 -2.043 -18.540 1.00 64.19 109 GLU A CA 1
ATOM 890 C C . GLU A 1 109 ? 5.550 -3.536 -18.382 1.00 64.19 109 GLU A C 1
ATOM 892 O O . GLU A 1 109 ? 5.178 -4.162 -17.386 1.00 64.19 109 GLU A O 1
ATOM 897 N N . ASP A 1 110 ? 6.313 -4.114 -19.317 1.00 69.31 110 ASP A N 1
ATOM 898 C CA . ASP A 1 110 ? 6.712 -5.519 -19.282 1.00 69.31 110 ASP A CA 1
ATOM 899 C C . ASP A 1 110 ? 7.956 -5.750 -18.410 1.00 69.31 110 ASP A C 1
ATOM 901 O O . ASP A 1 110 ? 9.121 -5.713 -18.822 1.00 69.31 110 ASP A O 1
ATOM 905 N N . GLN A 1 111 ? 7.677 -6.053 -17.151 1.00 69.06 111 GLN A N 1
ATOM 906 C CA . GLN A 1 111 ? 8.682 -6.335 -16.134 1.00 69.06 111 GLN A CA 1
ATOM 907 C C . GLN A 1 111 ? 9.407 -7.664 -16.365 1.00 69.06 111 GLN A C 1
ATOM 909 O O . GLN A 1 111 ? 10.529 -7.826 -15.883 1.00 69.06 111 GLN A O 1
ATOM 914 N N . GLN A 1 112 ? 8.788 -8.606 -17.084 1.00 72.06 112 GLN A N 1
ATOM 915 C CA . GLN A 1 112 ? 9.409 -9.891 -17.406 1.00 72.06 112 GLN A CA 1
ATOM 916 C C . GLN A 1 112 ? 10.516 -9.686 -18.436 1.00 72.06 112 GLN A C 1
ATOM 918 O O . GLN A 1 112 ? 11.606 -10.236 -18.280 1.00 72.06 112 GLN A O 1
ATOM 923 N N . THR A 1 113 ? 10.282 -8.812 -19.418 1.00 74.81 113 THR A N 1
ATOM 924 C CA . THR A 1 113 ? 11.299 -8.418 -20.399 1.00 74.81 113 THR A CA 1
ATOM 925 C C . THR A 1 113 ? 12.495 -7.739 -19.730 1.00 74.81 113 THR A C 1
ATOM 927 O O . THR A 1 113 ? 13.637 -8.118 -19.998 1.00 74.81 113 THR A O 1
ATOM 930 N N . TYR A 1 114 ? 12.267 -6.804 -18.797 1.00 73.88 114 TYR A N 1
ATOM 931 C CA . TYR A 1 114 ? 13.364 -6.229 -18.007 1.00 73.88 114 TYR A CA 1
ATOM 932 C C . TYR A 1 114 ? 14.106 -7.299 -17.192 1.00 73.88 114 TYR A C 1
ATOM 934 O O . TYR A 1 114 ? 15.336 -7.338 -17.210 1.00 73.88 114 TYR A O 1
ATOM 942 N N . GLY A 1 115 ? 13.374 -8.178 -16.495 1.00 75.31 115 GLY A N 1
ATOM 943 C CA . GLY A 1 115 ? 13.958 -9.257 -15.697 1.00 75.31 115 GLY A CA 1
ATOM 944 C C . GLY A 1 115 ? 14.858 -10.164 -16.533 1.00 75.31 115 GLY A C 1
ATOM 945 O O . GLY A 1 115 ? 15.999 -10.414 -16.158 1.00 75.31 115 GLY A O 1
ATOM 946 N N . TYR A 1 116 ? 14.387 -10.566 -17.712 1.00 78.31 116 TYR A N 1
ATOM 947 C CA . TYR A 1 116 ? 15.144 -11.364 -18.669 1.00 78.31 116 TYR A CA 1
ATOM 948 C C . TYR A 1 116 ? 16.415 -10.640 -19.139 1.00 78.31 116 TYR A C 1
ATOM 950 O O . TYR A 1 116 ? 17.523 -11.159 -18.998 1.00 78.31 116 TYR A O 1
ATOM 958 N N . VAL A 1 117 ? 16.285 -9.407 -19.633 1.00 80.25 117 VAL A N 1
ATOM 959 C CA . VAL A 1 117 ? 17.417 -8.603 -20.119 1.00 80.25 117 VAL A CA 1
ATOM 960 C C . VAL A 1 117 ? 18.466 -8.381 -19.027 1.00 80.25 117 VAL A C 1
ATOM 962 O O . VAL A 1 117 ? 19.662 -8.555 -19.275 1.00 80.25 117 VAL A O 1
ATOM 965 N N . ALA A 1 118 ? 18.034 -8.047 -17.812 1.00 77.25 118 ALA A N 1
ATOM 966 C CA . ALA A 1 118 ? 18.921 -7.833 -16.676 1.00 77.25 118 ALA A CA 1
ATOM 967 C C . ALA A 1 118 ? 19.626 -9.127 -16.241 1.00 77.25 118 ALA A C 1
ATOM 969 O O . ALA A 1 118 ? 20.826 -9.097 -15.967 1.00 77.25 118 ALA A O 1
ATOM 970 N N . SER A 1 119 ? 18.918 -10.262 -16.215 1.00 79.56 119 SER A N 1
ATOM 971 C CA . SER A 1 119 ? 19.489 -11.565 -15.849 1.00 79.56 119 SER A CA 1
ATOM 972 C C . SER A 1 119 ? 20.565 -12.040 -16.821 1.00 79.56 119 SER A C 1
ATOM 974 O O . SER A 1 119 ? 21.527 -12.677 -16.395 1.00 79.56 119 SER A O 1
ATOM 976 N N . PHE A 1 120 ? 20.431 -11.712 -18.105 1.00 80.12 120 PHE A N 1
ATOM 977 C CA . PHE A 1 120 ? 21.386 -12.118 -19.136 1.00 80.12 120 PHE A CA 1
ATOM 978 C C . PHE A 1 120 ? 22.371 -11.014 -19.546 1.00 80.12 120 PHE A C 1
ATOM 980 O O . PHE A 1 120 ? 23.163 -11.213 -20.463 1.00 80.12 120 PHE A O 1
ATOM 987 N N . GLY A 1 121 ? 22.340 -9.849 -18.889 1.00 74.75 121 GLY A N 1
ATOM 988 C CA . GLY A 1 121 ? 23.208 -8.714 -19.223 1.00 74.75 121 GLY A CA 1
ATOM 989 C C . GLY A 1 121 ? 22.998 -8.168 -20.641 1.00 74.75 121 GLY A C 1
ATOM 990 O O . GLY A 1 121 ? 23.888 -7.526 -21.193 1.00 74.75 121 GLY A O 1
ATOM 991 N N . MET A 1 122 ? 21.835 -8.424 -21.244 1.00 69.62 122 MET A N 1
ATOM 992 C CA . MET A 1 122 ? 21.512 -8.067 -22.627 1.00 69.62 122 MET A CA 1
ATOM 993 C C . MET A 1 122 ? 20.868 -6.676 -22.708 1.00 69.62 122 MET A C 1
ATOM 995 O O . MET A 1 122 ? 19.763 -6.523 -23.216 1.00 69.62 122 MET A O 1
ATOM 999 N N . GLY A 1 123 ? 21.523 -5.650 -22.161 1.00 68.69 123 GLY A N 1
ATOM 1000 C CA . GLY A 1 123 ? 20.988 -4.288 -22.160 1.00 68.69 123 GLY A CA 1
ATOM 1001 C C . GLY A 1 123 ? 21.986 -3.239 -21.683 1.00 68.69 123 GLY A C 1
ATOM 1002 O O . GLY A 1 123 ? 22.945 -3.541 -20.971 1.00 68.69 123 GLY A O 1
ATOM 1003 N N . ALA A 1 124 ? 21.761 -1.984 -22.075 1.00 69.69 124 ALA A N 1
ATOM 1004 C CA . ALA A 1 12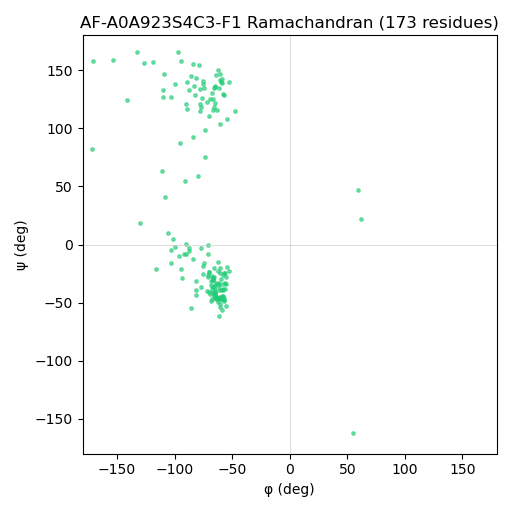4 ? 22.549 -0.867 -21.570 1.00 69.69 124 ALA A CA 1
ATOM 1005 C C . ALA A 1 124 ? 22.315 -0.685 -20.059 1.00 69.69 124 ALA A C 1
ATOM 1007 O O . ALA A 1 124 ? 21.183 -0.721 -19.577 1.00 69.69 124 ALA A O 1
ATOM 1008 N N . SER A 1 125 ? 23.393 -0.471 -19.300 1.00 69.75 125 SER A N 1
ATOM 1009 C CA . SER A 1 125 ? 23.301 -0.216 -17.860 1.00 69.75 125 SER A CA 1
ATOM 1010 C C . SER A 1 125 ? 22.614 1.121 -17.579 1.00 69.75 125 SER A C 1
ATOM 1012 O O . SER A 1 125 ? 23.104 2.173 -17.984 1.00 69.75 125 SER A O 1
ATOM 1014 N N . CYS A 1 126 ? 21.554 1.086 -16.770 1.00 68.88 126 CYS A N 1
ATOM 1015 C CA . CYS A 1 126 ? 20.917 2.281 -16.209 1.00 68.88 126 CYS A CA 1
ATOM 1016 C C . CYS A 1 126 ? 21.727 2.939 -15.084 1.00 68.88 126 CYS A C 1
ATOM 1018 O O . CYS A 1 126 ? 21.456 4.075 -14.685 1.00 68.88 126 CYS A O 1
ATOM 1020 N N . ALA A 1 127 ? 22.703 2.223 -14.518 1.00 67.88 127 ALA A N 1
ATOM 1021 C CA . ALA A 1 127 ? 23.590 2.793 -13.521 1.00 67.88 127 ALA A CA 1
ATOM 1022 C C . ALA A 1 127 ? 24.598 3.724 -14.213 1.00 67.88 127 ALA A C 1
ATOM 1024 O O . ALA A 1 127 ? 25.194 3.320 -15.215 1.00 67.88 127 ALA A O 1
ATOM 1025 N N . PRO A 1 128 ? 24.840 4.937 -13.677 1.00 63.81 128 PRO A N 1
ATOM 1026 C CA . PRO A 1 128 ? 25.934 5.761 -14.162 1.00 63.81 128 PRO A CA 1
ATOM 1027 C C . PRO A 1 128 ? 27.241 4.989 -13.996 1.00 63.81 128 PRO A C 1
ATOM 1029 O O . PRO A 1 128 ? 27.454 4.349 -12.959 1.00 63.81 128 PRO A O 1
ATOM 1032 N N . THR A 1 129 ? 28.115 5.070 -14.998 1.00 58.62 129 THR A N 1
ATOM 1033 C CA . THR A 1 129 ? 29.447 4.469 -14.959 1.00 58.62 129 THR A CA 1
ATOM 1034 C C . THR A 1 129 ? 30.162 4.980 -13.717 1.00 58.62 129 THR A C 1
ATOM 1036 O O . THR A 1 129 ? 30.482 6.165 -13.601 1.00 58.62 129 THR A O 1
ATOM 1039 N N . ARG A 1 130 ? 30.335 4.106 -12.728 1.00 51.09 130 ARG A N 1
ATOM 1040 C CA . ARG A 1 130 ? 30.953 4.480 -11.464 1.00 51.09 130 ARG A CA 1
ATOM 1041 C C . ARG A 1 130 ? 32.460 4.266 -11.609 1.00 51.09 130 ARG A C 1
ATOM 1043 O O . ARG A 1 130 ? 32.865 3.120 -11.793 1.00 51.09 130 ARG A O 1
ATOM 1050 N N . PRO A 1 131 ? 33.299 5.314 -11.524 1.00 58.97 131 PRO A N 1
ATOM 1051 C CA . PRO A 1 131 ? 34.737 5.104 -11.435 1.00 58.97 131 PRO A CA 1
ATOM 1052 C C . PRO A 1 131 ? 35.028 4.275 -10.177 1.00 58.97 131 PRO A C 1
ATOM 1054 O O . PRO A 1 131 ? 34.396 4.483 -9.135 1.00 58.97 131 PRO A O 1
ATOM 1057 N N . SER A 1 132 ? 35.961 3.325 -10.277 1.00 57.53 132 SER A N 1
ATOM 1058 C CA . SER A 1 132 ? 36.274 2.334 -9.231 1.00 57.53 132 SER A CA 1
ATOM 1059 C C . SER A 1 132 ? 36.603 2.943 -7.859 1.00 57.53 132 SER A C 1
ATOM 1061 O O . SER A 1 132 ? 36.490 2.264 -6.843 1.00 57.53 132 SER A O 1
ATOM 1063 N N . SER A 1 133 ? 36.958 4.228 -7.813 1.00 63.41 133 SER A N 1
ATOM 1064 C CA . SER A 1 133 ? 37.342 4.980 -6.616 1.00 63.41 133 SER A CA 1
ATOM 1065 C C . SER A 1 133 ? 36.195 5.680 -5.878 1.00 63.41 133 SER A C 1
ATOM 1067 O O . SER A 1 133 ? 36.411 6.221 -4.793 1.00 63.41 133 SER A O 1
ATOM 1069 N N . ALA A 1 134 ? 34.974 5.717 -6.420 1.00 57.38 134 ALA A N 1
ATOM 1070 C CA . ALA A 1 134 ? 33.882 6.401 -5.737 1.00 57.38 134 ALA A CA 1
ATOM 1071 C C . ALA A 1 134 ? 33.370 5.549 -4.563 1.00 57.38 134 ALA A C 1
ATOM 1073 O O . ALA A 1 134 ? 32.935 4.413 -4.765 1.00 57.38 134 ALA A O 1
ATOM 1074 N N . THR A 1 135 ? 33.317 6.118 -3.354 1.00 60.38 135 THR A N 1
ATOM 1075 C CA . THR A 1 135 ? 32.642 5.555 -2.164 1.00 60.38 135 THR A CA 1
ATOM 1076 C C . THR A 1 135 ? 31.277 6.221 -1.996 1.00 60.38 135 THR A C 1
ATOM 1078 O O . THR A 1 135 ? 31.120 7.414 -2.246 1.00 60.38 135 THR A O 1
ATOM 1081 N N . ARG A 1 136 ? 30.226 5.454 -1.663 1.00 56.25 136 ARG A N 1
ATOM 1082 C CA . ARG A 1 136 ? 28.869 6.014 -1.538 1.00 56.25 136 ARG A CA 1
ATOM 1083 C C . ARG A 1 136 ? 28.838 6.856 -0.258 1.00 56.25 136 ARG A C 1
ATOM 1085 O O . ARG A 1 136 ? 29.119 6.287 0.796 1.00 56.25 136 ARG A O 1
ATOM 1092 N N . PRO A 1 137 ? 28.495 8.156 -0.310 1.00 68.75 137 PRO A N 1
ATOM 1093 C CA . PRO A 1 137 ? 28.350 8.925 0.915 1.00 68.75 137 PRO A CA 1
ATOM 1094 C C . PRO A 1 137 ? 27.241 8.297 1.771 1.00 68.75 137 PRO A C 1
ATOM 1096 O O . PRO A 1 137 ? 26.241 7.812 1.219 1.00 68.75 137 PRO A O 1
ATOM 1099 N N . PRO A 1 138 ? 27.407 8.258 3.103 1.00 63.56 138 PRO A N 1
ATOM 1100 C CA . PRO A 1 138 ? 26.391 7.712 3.982 1.00 63.56 138 PRO A CA 1
ATOM 1101 C C . PRO A 1 138 ? 25.090 8.517 3.842 1.00 63.56 138 PRO A C 1
ATOM 1103 O O . PRO A 1 138 ? 25.119 9.725 3.583 1.00 63.56 138 PRO A O 1
ATOM 1106 N N . PRO A 1 139 ? 23.925 7.866 3.980 1.00 61.56 139 PRO A N 1
ATOM 1107 C CA . PRO A 1 139 ? 22.655 8.565 3.900 1.00 61.56 139 PRO A CA 1
ATOM 1108 C C . PRO A 1 139 ? 22.526 9.568 5.057 1.00 61.56 139 PRO A C 1
ATOM 1110 O O . PRO A 1 139 ? 22.967 9.305 6.172 1.00 61.56 139 PRO A O 1
ATOM 1113 N N . ARG A 1 140 ? 21.877 10.714 4.810 1.00 66.50 140 ARG A N 1
ATOM 1114 C CA . ARG A 1 140 ? 21.771 11.829 5.778 1.00 66.50 140 ARG A CA 1
ATOM 1115 C C . ARG A 1 140 ? 21.153 11.444 7.133 1.00 66.50 140 ARG A C 1
ATOM 1117 O O . ARG A 1 140 ? 21.420 12.110 8.127 1.00 66.50 140 ARG A O 1
ATOM 1124 N N . TRP A 1 141 ? 20.348 10.381 7.196 1.00 52.00 141 TRP A N 1
ATOM 1125 C CA . TRP A 1 141 ? 19.788 9.875 8.456 1.00 52.00 141 TRP A CA 1
ATOM 1126 C C . TRP A 1 141 ? 20.839 9.200 9.350 1.00 52.00 141 TRP A C 1
ATOM 1128 O O . TRP A 1 141 ? 20.719 9.267 10.570 1.00 52.00 141 TRP A O 1
ATOM 1138 N N . ALA A 1 142 ? 21.904 8.631 8.775 1.00 54.62 142 ALA A N 1
ATOM 1139 C CA . ALA A 1 142 ? 23.004 8.044 9.541 1.00 54.62 142 ALA A CA 1
ATOM 1140 C C . ALA A 1 142 ? 23.782 9.118 10.322 1.00 54.62 142 ALA A C 1
ATOM 1142 O O . ALA A 1 142 ? 24.247 8.872 11.429 1.00 54.62 142 ALA A O 1
ATOM 1143 N N . SER A 1 143 ? 23.850 10.346 9.799 1.00 51.56 143 SER A N 1
ATOM 1144 C CA . SER A 1 143 ? 24.470 11.481 10.491 1.00 51.56 143 SER A CA 1
ATOM 1145 C C . SER A 1 143 ? 23.651 11.976 11.688 1.00 51.56 143 SER A C 1
ATOM 1147 O O . SER A 1 143 ? 24.229 12.508 12.630 1.00 51.56 143 SER A O 1
ATOM 1149 N N . LYS A 1 144 ? 22.323 11.778 11.689 1.00 52.09 144 LYS A N 1
ATOM 1150 C CA . LYS A 1 144 ? 21.463 12.132 12.833 1.00 52.09 144 LYS A CA 1
ATOM 1151 C C . LYS A 1 144 ? 21.599 11.146 14.001 1.00 52.09 144 LYS A C 1
ATOM 1153 O O . LYS A 1 144 ? 21.404 11.546 15.143 1.00 52.09 144 LYS A O 1
ATOM 1158 N N . ALA A 1 145 ? 21.987 9.897 13.737 1.00 48.56 145 ALA A N 1
ATOM 1159 C CA . ALA A 1 145 ? 22.198 8.884 14.774 1.00 48.56 145 ALA A CA 1
ATOM 1160 C C . ALA A 1 145 ? 23.435 9.161 15.655 1.00 48.56 145 ALA A C 1
ATOM 1162 O O . ALA A 1 145 ? 23.468 8.746 16.808 1.00 48.56 145 ALA A O 1
ATOM 1163 N N . ASN A 1 146 ? 24.418 9.921 15.157 1.00 48.81 146 ASN A N 1
ATOM 1164 C CA . ASN A 1 146 ? 25.631 10.269 15.910 1.00 48.81 146 ASN A CA 1
ATOM 1165 C C . ASN A 1 146 ? 25.431 11.375 16.968 1.00 48.81 146 ASN A C 1
ATOM 1167 O O . ASN A 1 146 ? 26.374 11.701 17.682 1.00 48.81 146 ASN A O 1
ATOM 1171 N N . GLY A 1 147 ? 24.231 11.960 17.069 1.00 40.31 147 GLY A N 1
ATOM 1172 C CA . GLY A 1 147 ? 23.898 12.982 18.071 1.00 40.31 147 GLY A CA 1
ATOM 1173 C C . GLY A 1 147 ? 23.306 12.439 19.377 1.00 40.31 147 GLY A C 1
ATOM 1174 O O . GLY A 1 147 ? 23.137 13.203 20.321 1.00 40.31 147 GLY A O 1
ATOM 1175 N N . MET A 1 148 ? 22.987 11.142 19.456 1.00 41.91 148 MET A N 1
ATOM 1176 C CA . MET A 1 148 ? 22.521 10.503 20.692 1.00 41.91 148 MET A CA 1
ATOM 1177 C C . MET A 1 148 ? 23.717 9.862 21.396 1.00 41.91 148 MET A C 1
ATOM 1179 O O . MET A 1 148 ? 24.046 8.697 21.182 1.00 41.91 148 MET A O 1
ATOM 1183 N N . SER A 1 149 ? 24.405 10.651 22.217 1.00 40.25 149 SER A N 1
ATOM 1184 C CA . SER A 1 149 ? 25.465 10.182 23.104 1.00 40.25 149 SER A CA 1
ATOM 1185 C C . SER A 1 149 ? 24.905 9.157 24.097 1.00 40.25 149 SER A C 1
ATOM 1187 O O . SER A 1 149 ? 24.235 9.496 25.070 1.00 40.25 149 SER A O 1
ATOM 1189 N N . ALA A 1 150 ? 25.190 7.877 23.856 1.00 38.78 150 ALA A N 1
ATOM 1190 C CA . ALA A 1 150 ? 24.977 6.822 24.836 1.00 38.78 150 ALA A CA 1
ATOM 1191 C C . ALA A 1 150 ? 25.943 7.030 26.013 1.00 38.78 150 ALA A C 1
ATOM 1193 O O . ALA A 1 150 ? 27.163 6.960 25.855 1.00 38.78 150 ALA A O 1
ATOM 1194 N N . THR A 1 151 ? 25.402 7.289 27.201 1.00 39.28 151 THR A N 1
ATOM 1195 C CA . THR A 1 151 ? 26.156 7.283 28.459 1.00 39.28 151 THR A CA 1
ATOM 1196 C C . THR A 1 151 ? 26.811 5.904 28.643 1.00 39.28 151 THR A C 1
ATOM 1198 O O . THR A 1 151 ? 26.114 4.892 28.522 1.00 39.28 151 THR A O 1
ATOM 1201 N N . PRO A 1 152 ? 28.123 5.798 28.927 1.00 35.16 152 PRO A N 1
ATOM 1202 C CA . PRO A 1 152 ? 28.773 4.500 29.040 1.00 35.16 152 PRO A CA 1
ATOM 1203 C C . PRO A 1 152 ? 28.363 3.808 30.346 1.00 35.16 152 PRO A C 1
ATOM 1205 O O . PRO A 1 152 ? 28.911 4.065 31.417 1.00 35.16 152 PRO A O 1
ATOM 1208 N N . GLY A 1 153 ? 27.390 2.901 30.251 1.00 34.50 153 GLY A N 1
ATOM 1209 C CA . GLY A 1 153 ? 27.066 1.938 31.298 1.00 34.50 153 GLY A CA 1
ATOM 1210 C C . GLY A 1 153 ? 28.182 0.900 31.432 1.00 34.50 153 GLY A C 1
ATOM 1211 O O . GLY A 1 153 ? 28.574 0.259 30.456 1.00 34.50 153 GLY A O 1
ATOM 1212 N N . ARG A 1 154 ? 28.711 0.750 32.652 1.00 38.00 154 ARG A N 1
ATOM 1213 C CA . ARG A 1 154 ? 29.764 -0.209 33.022 1.00 38.00 154 ARG A CA 1
ATOM 1214 C C . ARG A 1 154 ? 29.451 -1.612 32.485 1.00 38.00 154 ARG A C 1
ATOM 1216 O O . ARG A 1 154 ? 28.519 -2.264 32.947 1.00 38.00 154 ARG A O 1
ATOM 1223 N N . ARG A 1 155 ? 30.274 -2.113 31.558 1.00 38.78 155 ARG A N 1
ATOM 1224 C CA . ARG A 1 155 ? 30.256 -3.526 31.154 1.00 38.78 155 ARG A CA 1
ATOM 1225 C C . ARG A 1 155 ? 30.795 -4.366 32.309 1.00 38.78 155 ARG A C 1
ATOM 1227 O O . ARG A 1 155 ? 31.979 -4.303 32.629 1.00 38.78 155 ARG A O 1
ATOM 1234 N N . ARG A 1 156 ? 29.927 -5.151 32.943 1.00 36.88 156 ARG A N 1
ATOM 1235 C CA . ARG A 1 156 ? 30.338 -6.212 33.866 1.00 36.88 156 ARG A CA 1
ATOM 1236 C C . ARG A 1 156 ? 30.830 -7.385 33.018 1.00 36.88 156 ARG A C 1
ATOM 1238 O O . ARG A 1 156 ? 30.074 -7.914 32.209 1.00 36.88 156 ARG A O 1
ATOM 1245 N N . ALA A 1 157 ? 32.101 -7.747 33.164 1.00 36.50 157 ALA A N 1
ATOM 1246 C CA . ALA A 1 157 ? 32.686 -8.898 32.488 1.00 36.50 157 ALA A CA 1
ATOM 1247 C C . ALA A 1 157 ? 31.994 -10.187 32.965 1.00 36.50 157 ALA A C 1
ATOM 1249 O O . ALA A 1 157 ? 32.069 -10.539 34.142 1.00 36.50 157 ALA A O 1
ATOM 1250 N N . LEU A 1 158 ? 31.311 -10.881 32.055 1.00 36.25 158 LEU A N 1
ATOM 1251 C CA . LEU A 1 158 ? 30.887 -12.264 32.254 1.00 36.25 158 LEU A CA 1
ATOM 1252 C C . LEU A 1 158 ? 32.111 -13.159 32.028 1.00 36.25 158 LEU A C 1
ATOM 1254 O O . LEU A 1 158 ? 32.667 -13.195 30.932 1.00 36.25 158 LEU A O 1
ATOM 1258 N N . ARG A 1 159 ? 32.560 -13.842 33.087 1.00 33.00 159 ARG A N 1
ATOM 1259 C CA . ARG A 1 159 ? 33.562 -14.911 32.998 1.00 33.00 159 ARG A CA 1
ATOM 1260 C C . ARG A 1 159 ? 32.951 -16.100 32.255 1.00 33.00 159 ARG A C 1
ATOM 1262 O O . ARG A 1 159 ? 31.866 -16.549 32.612 1.00 33.00 159 ARG A O 1
ATOM 1269 N N . ALA A 1 160 ? 33.674 -16.611 31.263 1.00 34.00 160 ALA A N 1
ATOM 1270 C CA . ALA A 1 160 ? 33.383 -17.884 30.619 1.00 34.00 160 ALA A CA 1
ATOM 1271 C C . ALA A 1 160 ? 33.571 -19.028 31.634 1.00 34.00 160 ALA A C 1
ATOM 1273 O O . ALA A 1 160 ? 34.661 -19.199 32.182 1.00 34.00 160 ALA A O 1
ATOM 1274 N N . GLY A 1 161 ? 32.497 -19.767 31.914 1.00 31.72 161 GLY A N 1
ATOM 1275 C CA . GLY A 1 161 ? 32.531 -21.044 32.623 1.00 31.72 161 GLY A CA 1
ATOM 1276 C C . GLY A 1 161 ? 32.763 -22.177 31.626 1.00 31.72 161 GLY A C 1
ATOM 1277 O O . GLY A 1 161 ? 32.146 -22.194 30.563 1.00 31.72 161 GLY A O 1
ATOM 1278 N N . ALA A 1 162 ? 33.692 -23.070 31.958 1.00 35.03 162 ALA A N 1
ATOM 1279 C CA . ALA A 1 162 ? 34.126 -24.193 31.138 1.00 35.03 162 ALA A CA 1
ATOM 1280 C C . ALA A 1 162 ? 32.977 -25.153 30.779 1.00 35.03 162 ALA A C 1
ATOM 1282 O O . ALA A 1 162 ? 32.100 -25.426 31.598 1.00 35.03 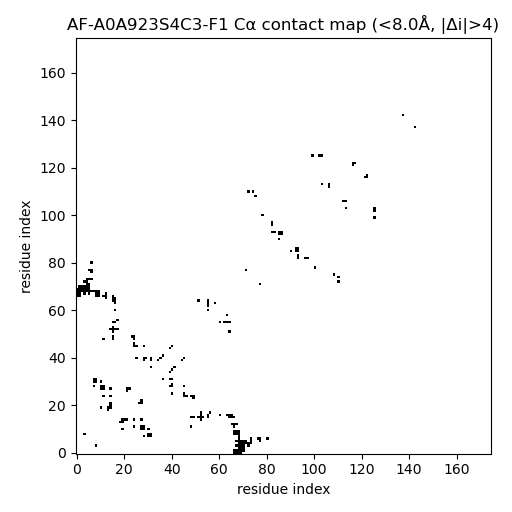162 ALA A O 1
ATOM 1283 N N . ALA A 1 163 ? 33.023 -25.670 29.550 1.00 35.03 163 ALA A N 1
ATOM 1284 C CA . ALA A 1 163 ? 32.155 -26.728 29.060 1.00 35.03 163 ALA A CA 1
ATOM 1285 C C . ALA A 1 163 ? 32.427 -28.032 29.828 1.00 35.03 163 ALA A C 1
ATOM 1287 O O . ALA A 1 163 ? 33.556 -28.519 29.843 1.00 35.03 163 ALA A O 1
ATOM 1288 N N . GLY A 1 164 ? 31.392 -28.573 30.470 1.00 33.06 164 GLY A N 1
ATOM 1289 C CA . GLY A 1 164 ? 31.351 -29.948 30.957 1.00 33.06 164 GLY A CA 1
ATOM 1290 C C . GLY A 1 164 ? 30.363 -30.740 30.105 1.00 33.06 164 GLY A C 1
ATOM 1291 O O . GLY A 1 164 ? 29.226 -30.300 29.925 1.00 33.06 164 GLY A O 1
ATOM 1292 N N . ASP A 1 165 ? 30.820 -31.868 29.565 1.00 33.94 165 ASP A N 1
ATOM 1293 C CA . ASP A 1 165 ? 30.039 -32.804 28.757 1.00 33.94 165 ASP A CA 1
ATOM 1294 C C . ASP A 1 165 ? 28.802 -33.321 29.507 1.00 33.94 165 ASP A C 1
ATOM 1296 O O . ASP A 1 165 ? 28.894 -33.835 30.623 1.00 33.94 165 ASP A O 1
ATOM 1300 N N . LEU A 1 166 ? 27.637 -33.229 28.862 1.00 39.28 166 LEU A N 1
ATOM 1301 C CA . LEU A 1 166 ? 26.392 -33.873 29.289 1.00 39.28 166 LEU A CA 1
ATOM 1302 C C . LEU A 1 166 ? 26.052 -35.005 28.303 1.00 39.28 166 LEU A C 1
ATOM 1304 O O . LEU A 1 166 ? 26.082 -34.776 27.092 1.00 39.28 166 LEU A O 1
ATOM 1308 N N . PRO A 1 167 ? 25.705 -36.218 28.774 1.00 34.94 167 PRO A N 1
ATOM 1309 C CA . PRO A 1 167 ? 25.462 -37.356 27.897 1.00 34.94 167 PRO A CA 1
ATOM 1310 C C . PRO A 1 167 ? 24.078 -37.275 27.238 1.00 34.94 167 PRO A C 1
ATOM 1312 O O . PRO A 1 167 ? 23.060 -37.037 27.891 1.00 34.94 167 PRO A O 1
ATOM 1315 N N . VAL A 1 168 ? 24.041 -37.527 25.930 1.00 42.66 168 VAL A N 1
ATOM 1316 C CA . VAL A 1 168 ? 22.821 -37.588 25.113 1.00 42.66 168 VAL A CA 1
ATOM 1317 C C . VAL A 1 168 ? 22.119 -38.933 25.339 1.00 42.66 168 VAL A C 1
ATOM 1319 O O . VAL A 1 168 ? 22.700 -39.986 25.084 1.00 42.66 168 VAL A O 1
ATOM 1322 N N . ARG A 1 169 ? 20.859 -38.920 25.799 1.00 35.56 169 ARG A N 1
ATOM 1323 C CA . ARG A 1 169 ? 19.987 -40.113 25.813 1.00 35.56 169 ARG A CA 1
ATOM 1324 C C . ARG A 1 169 ? 19.212 -40.215 24.489 1.00 35.56 169 ARG A C 1
ATOM 1326 O O . ARG A 1 169 ? 18.745 -39.186 24.001 1.00 35.56 169 ARG A O 1
ATOM 1333 N N . PRO A 1 170 ? 19.036 -41.419 23.916 1.00 37.97 170 PRO A N 1
ATOM 1334 C CA . PRO A 1 170 ? 18.301 -41.595 22.668 1.00 37.97 170 PRO A CA 1
ATOM 1335 C C . PRO A 1 170 ? 16.784 -41.483 22.879 1.00 37.97 170 PRO A C 1
ATOM 1337 O O . PRO A 1 170 ? 16.240 -41.965 23.873 1.00 37.97 170 PRO A O 1
ATOM 1340 N N . VAL A 1 171 ? 16.114 -40.841 21.921 1.00 45.00 171 VAL A N 1
ATOM 1341 C CA . VAL A 1 171 ? 14.657 -40.655 21.858 1.00 45.00 171 VAL A CA 1
ATOM 1342 C C . VAL A 1 171 ? 14.028 -41.826 21.099 1.00 45.00 171 VAL A C 1
ATOM 1344 O O . VAL A 1 171 ? 14.349 -42.048 19.932 1.00 45.00 171 VAL A O 1
ATOM 1347 N N . SER A 1 172 ? 13.122 -42.558 21.750 1.00 43.66 172 SER A N 1
ATOM 1348 C CA . SER A 1 172 ? 12.269 -43.573 21.117 1.00 43.66 172 SER A CA 1
ATOM 1349 C C . SER A 1 172 ? 11.144 -42.912 20.308 1.00 43.66 172 SER A C 1
ATOM 1351 O O . SER A 1 172 ? 10.543 -41.939 20.765 1.00 43.66 172 SER A O 1
ATOM 1353 N N . ARG A 1 173 ? 10.857 -43.442 19.112 1.00 35.50 173 ARG A N 1
ATOM 1354 C CA . ARG A 1 173 ? 9.704 -43.058 18.277 1.00 35.50 173 ARG A CA 1
ATOM 1355 C C . ARG A 1 173 ? 8.456 -43.854 18.689 1.00 35.50 173 ARG A C 1
ATOM 1357 O O . ARG A 1 173 ? 8.626 -45.014 19.056 1.00 35.50 173 ARG A O 1
ATOM 1364 N N . PRO A 1 174 ? 7.247 -43.270 18.627 1.00 46.56 174 PRO A N 1
ATOM 1365 C CA . PRO A 1 174 ? 6.008 -44.019 18.798 1.00 46.56 174 PRO A CA 1
ATOM 1366 C C . PRO A 1 174 ? 5.554 -44.673 17.480 1.00 46.56 174 PRO A C 1
ATOM 1368 O O . PRO A 1 174 ? 5.928 -44.199 16.402 1.00 46.56 174 PRO A O 1
ATOM 1371 N N . ASP A 1 175 ? 4.785 -45.753 17.636 1.00 51.38 175 ASP A N 1
ATOM 1372 C CA . ASP A 1 175 ? 4.218 -46.644 16.608 1.00 51.38 175 ASP A CA 1
ATOM 1373 C C . ASP A 1 175 ? 3.142 -45.996 15.717 1.00 51.38 175 ASP A C 1
ATOM 1375 O O . ASP A 1 175 ? 2.386 -45.128 16.219 1.00 51.38 175 ASP A O 1
#

InterPro domains:
  IPR007815 Erythromycin esterase [PF05139] (4-125)
  IPR052036 Hydrolase/Phosphoribosyltransferase-associated [PTHR31299] (5-127)

Organism: NCBI:txid2079448

Mean predicted aligned error: 15.99 Å

pLDDT: mean 72.71, std 19.17, range [31.72, 96.19]

Radius of gyration: 24.67 Å; Cα contacts (8 Å, |Δi|>4): 137; chains: 1; bounding box: 53×65×56 Å

Solvent-accessible surface area (backbone atoms only — not comparable to full-atom values): 10955 Å² total; per-residue (Å²): 114,44,95,35,36,39,66,36,28,46,46,38,21,26,39,28,67,74,69,47,90,58,89,45,42,68,64,28,46,61,56,60,68,88,54,60,50,82,77,67,64,30,70,68,51,33,53,50,46,41,52,45,26,60,55,26,73,79,40,60,84,91,73,44,70,73,51,42,31,71,37,66,89,46,50,66,61,44,48,48,55,52,41,60,51,24,55,76,77,36,52,77,56,23,56,56,48,48,67,54,54,56,56,53,58,82,45,57,93,44,62,65,60,44,51,51,29,63,75,69,66,68,63,85,75,73,64,76,88,71,64,93,83,71,76,82,78,78,59,77,67,64,65,60,59,74,71,66,81,76,77,87,72,84,82,76,82,78,78,89,76,82,91,74,92,75,87,86,79,87,82,84,82,85,134

Sequence (175 aa):
MIAGDRPDALRENRYVLHRSDDRSADEALAGFQRFPTWMWRNTVVRDFVEWLHERNARLPAHERCGFYGMDLYSMYASMQSVLEYLDREGPGAATRARARCGCFEHFGEDQQTYGYVASFGMGASCAPTRPSSATRPPPRWASKANGMSATPGRRRALRAGAAGDLPVRPVSRPD